Protein AF-A0A428UCY0-F1 (afdb_monomer_lite)

pLDDT: mean 79.02, std 12.7, range [46.44, 94.69]

Radius of gyration: 19.35 Å; chains: 1; bounding box: 48×40×39 Å

Secondary structure (DSSP, 8-state):
--TTTTTS--PPPTT--TTT----HHHHHHHHHHHHHHHHHHHHHHTTS-GGG--SSTTHHHHHHHHHHH-TT--TTSPP-HHHHHSHHHHHHHHHHHHHHHHHHHHHHHTTTTHHHHHHHHHHHHHT-

Sequence (129 aa):
MDPLDSMAGGQIPKNFDAENAANNEDIEKQFAVKAVQHMQTYWSILERVRGSSLRLTKIDDEIMEHLKEDFPEFDPAATVDEDEMKSKSGKERWRKFMMNFYALEIARNRAGLNDWIYEQAQAEKAKSK

Organism: NCBI:txid2604345

Structure (mmCIF, N/CA/C/O backbone):
data_AF-A0A428UCY0-F1
#
_entry.id   AF-A0A428UCY0-F1
#
loop_
_atom_site.group_PDB
_atom_site.id
_atom_site.type_symbol
_atom_site.label_atom_id
_atom_site.label_alt_id
_atom_site.label_comp_id
_atom_site.label_asym_id
_atom_site.label_entity_id
_atom_site.label_seq_id
_atom_site.pdbx_PDB_ins_code
_atom_site.Cartn_x
_atom_site.Cartn_y
_atom_site.Cartn_z
_atom_site.occupancy
_atom_site.B_iso_or_equiv
_atom_site.auth_seq_id
_atom_site.auth_comp_id
_atom_site.auth_asym_id
_atom_site.auth_atom_id
_atom_site.pdbx_PDB_model_num
ATOM 1 N N . MET A 1 1 ? 3.892 19.458 18.316 1.00 46.84 1 MET A N 1
ATOM 2 C CA . MET A 1 1 ? 3.474 19.214 16.923 1.00 46.84 1 MET A CA 1
ATOM 3 C C . MET A 1 1 ? 4.670 18.657 16.189 1.00 46.84 1 MET A C 1
ATOM 5 O O . MET A 1 1 ? 5.750 19.215 16.351 1.00 46.84 1 MET A O 1
ATOM 9 N N . ASP A 1 2 ? 4.487 17.554 15.471 1.00 53.03 2 ASP A N 1
ATOM 10 C CA . ASP A 1 2 ? 5.515 17.010 14.584 1.00 53.03 2 ASP A CA 1
ATOM 11 C C . ASP A 1 2 ? 5.763 18.022 13.444 1.00 53.03 2 ASP A C 1
ATOM 13 O O . ASP A 1 2 ? 4.790 18.484 12.841 1.00 53.03 2 ASP A O 1
ATOM 17 N N . PRO A 1 3 ? 7.012 18.429 13.152 1.00 50.72 3 PRO A N 1
ATOM 18 C CA . PRO A 1 3 ? 7.318 19.325 12.036 1.00 50.72 3 PRO A CA 1
ATOM 19 C C . PRO A 1 3 ? 6.730 18.862 10.694 1.00 50.72 3 PRO A C 1
ATOM 21 O O . PRO A 1 3 ? 6.397 19.699 9.852 1.00 50.72 3 PRO A O 1
ATOM 24 N N . LEU A 1 4 ? 6.541 17.551 10.510 1.00 50.62 4 LEU A N 1
ATOM 25 C CA . LEU A 1 4 ? 5.966 16.965 9.298 1.00 50.62 4 LEU A CA 1
ATOM 26 C C . LEU A 1 4 ? 4.463 17.236 9.131 1.00 50.62 4 LEU A C 1
ATOM 28 O O . LEU A 1 4 ? 3.990 17.325 7.998 1.00 50.62 4 LEU A O 1
ATOM 32 N N . ASP A 1 5 ? 3.714 17.453 10.217 1.00 49.12 5 ASP A N 1
ATOM 33 C CA . ASP A 1 5 ? 2.279 17.770 10.126 1.00 49.12 5 ASP A CA 1
ATOM 34 C C . ASP A 1 5 ? 2.031 19.128 9.459 1.00 49.12 5 ASP A C 1
ATOM 36 O O . ASP A 1 5 ? 1.034 19.311 8.761 1.00 49.12 5 ASP A O 1
ATOM 40 N N . SER A 1 6 ? 2.970 20.068 9.606 1.00 51.19 6 SER A N 1
ATOM 41 C CA . SER A 1 6 ? 2.902 21.379 8.950 1.00 51.19 6 SER A CA 1
ATOM 42 C C . SER A 1 6 ? 3.144 21.326 7.435 1.00 51.19 6 SER A C 1
ATOM 44 O O . SER A 1 6 ? 2.768 22.258 6.727 1.00 51.19 6 SER A O 1
ATOM 46 N N . MET A 1 7 ? 3.728 20.233 6.924 1.00 48.03 7 MET A N 1
ATOM 47 C CA . MET A 1 7 ? 4.046 20.058 5.499 1.00 48.03 7 MET A CA 1
ATOM 48 C C . MET A 1 7 ? 2.995 19.240 4.732 1.00 48.03 7 MET A C 1
ATOM 50 O O . MET A 1 7 ? 2.996 19.227 3.505 1.00 48.03 7 MET A O 1
ATOM 54 N N . ALA A 1 8 ? 2.074 18.573 5.430 1.00 47.72 8 ALA A N 1
ATOM 55 C CA . ALA A 1 8 ? 1.084 17.673 4.835 1.00 47.72 8 ALA A CA 1
ATOM 56 C C . ALA A 1 8 ? -0.224 18.365 4.380 1.00 47.72 8 ALA A C 1
ATOM 58 O O . ALA A 1 8 ? -1.185 17.682 4.027 1.00 47.72 8 ALA A O 1
ATOM 59 N N . GLY A 1 9 ? -0.297 19.700 4.437 1.00 46.44 9 GLY A N 1
ATOM 60 C CA . GLY A 1 9 ? -1.559 20.452 4.462 1.00 46.44 9 GLY A CA 1
ATOM 61 C C . GLY A 1 9 ? -1.885 21.326 3.247 1.00 46.44 9 GLY A C 1
ATOM 62 O O . GLY A 1 9 ? -2.612 22.304 3.405 1.00 46.44 9 GLY A O 1
ATOM 63 N N . GLY A 1 10 ? -1.369 21.033 2.051 1.00 52.41 10 GLY A N 1
ATOM 64 C CA . GLY A 1 10 ? -1.801 21.746 0.845 1.00 52.41 10 GLY A CA 1
ATOM 65 C C . GLY A 1 10 ? -3.200 21.294 0.418 1.00 52.41 10 GLY A C 1
ATOM 66 O O . GLY A 1 10 ? -3.378 20.148 0.020 1.00 52.41 10 GLY A O 1
ATOM 67 N N . GLN A 1 11 ? -4.204 22.173 0.501 1.00 56.38 11 GLN A N 1
ATOM 68 C CA . GLN A 1 11 ? -5.543 21.891 -0.029 1.00 56.38 11 GLN A CA 1
ATOM 69 C C . GLN A 1 11 ? -5.449 21.583 -1.530 1.00 56.38 11 GLN A C 1
ATOM 71 O O . GLN A 1 11 ? -4.941 22.408 -2.291 1.00 56.38 11 GLN A O 1
ATOM 76 N N . ILE A 1 12 ? -5.965 20.423 -1.954 1.00 58.28 12 ILE A N 1
ATOM 77 C CA . ILE A 1 12 ? -6.085 20.090 -3.379 1.00 58.28 12 ILE A CA 1
ATOM 78 C C . ILE A 1 12 ? -6.881 21.221 -4.052 1.00 58.28 12 ILE A C 1
ATOM 80 O O . ILE A 1 12 ? -7.978 21.549 -3.578 1.00 58.28 12 ILE A O 1
ATOM 84 N N . PRO A 1 13 ? -6.356 21.852 -5.120 1.00 64.06 13 PRO A N 1
ATOM 85 C CA . PRO A 1 13 ? -7.073 22.904 -5.824 1.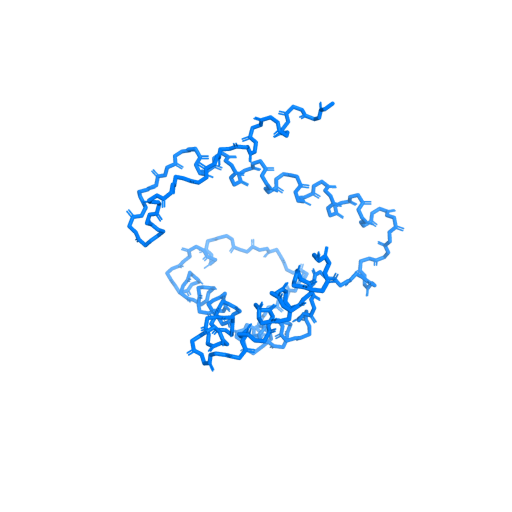00 64.06 13 PRO A CA 1
ATOM 86 C C . PRO A 1 13 ? -8.459 22.417 -6.248 1.00 64.06 13 PRO A C 1
ATOM 88 O O . PRO A 1 13 ? -8.601 21.310 -6.759 1.00 64.06 13 PRO A O 1
ATOM 91 N N . LYS A 1 14 ? -9.492 23.254 -6.089 1.00 65.56 14 LYS A N 1
ATOM 92 C CA . LYS A 1 14 ? -10.883 22.887 -6.430 1.00 65.56 14 LYS A CA 1
ATOM 93 C C . LYS A 1 14 ? -11.072 22.422 -7.884 1.00 65.56 14 LYS A C 1
ATOM 95 O O . LYS A 1 14 ? -12.043 21.733 -8.163 1.00 65.56 14 LYS A O 1
ATOM 100 N N . ASN A 1 15 ? -10.144 22.782 -8.774 1.00 74.56 15 ASN A N 1
ATOM 101 C CA . ASN A 1 15 ? -10.141 22.427 -10.194 1.00 74.56 15 ASN A CA 1
ATOM 102 C C . ASN A 1 15 ? -8.977 21.481 -10.554 1.00 74.56 15 ASN A C 1
ATOM 104 O O . ASN A 1 15 ? -8.444 21.559 -11.657 1.00 74.56 15 ASN A O 1
ATOM 108 N N . PHE A 1 16 ? -8.515 20.656 -9.612 1.00 68.31 16 PHE A N 1
ATOM 109 C CA . PHE A 1 16 ? -7.468 19.675 -9.879 1.00 68.31 16 PHE A CA 1
ATOM 110 C C . PHE A 1 16 ? -8.005 18.560 -10.782 1.00 68.31 16 PHE A C 1
ATOM 112 O O . PHE A 1 16 ? -8.893 17.806 -10.389 1.00 68.31 16 PHE A O 1
ATOM 119 N N . ASP A 1 17 ? -7.458 18.471 -11.991 1.00 72.12 17 ASP A N 1
ATOM 120 C CA . ASP A 1 17 ? -7.721 17.380 -12.922 1.00 72.12 17 ASP A CA 1
ATOM 121 C C . ASP A 1 17 ? -6.674 16.283 -12.713 1.00 72.12 17 ASP A C 1
ATOM 123 O O . ASP A 1 17 ? -5.523 16.435 -13.120 1.00 72.12 17 ASP A O 1
ATOM 127 N N . ALA A 1 18 ? -7.070 15.193 -12.054 1.00 66.25 18 ALA A N 1
ATOM 128 C CA . ALA A 1 18 ? -6.181 14.076 -11.749 1.00 66.25 18 ALA A CA 1
ATOM 129 C C . ALA A 1 18 ? -5.677 13.344 -13.005 1.00 66.25 18 ALA A C 1
ATOM 131 O O . ALA A 1 18 ? -4.592 12.769 -12.968 1.00 66.25 18 ALA A O 1
ATOM 132 N N . GLU A 1 19 ? -6.426 13.394 -14.111 1.00 66.75 19 GLU A N 1
ATOM 133 C CA . GLU A 1 19 ? -6.082 12.690 -15.352 1.00 66.75 19 GLU A CA 1
ATOM 134 C C . GLU A 1 19 ? -5.020 13.445 -16.162 1.00 66.75 19 GLU A C 1
ATOM 136 O O . GLU A 1 19 ? -4.202 12.829 -16.844 1.00 66.75 19 GLU A O 1
ATOM 141 N N . ASN A 1 20 ? -5.001 14.779 -16.064 1.00 67.94 20 ASN A N 1
ATOM 142 C CA . ASN A 1 20 ? -4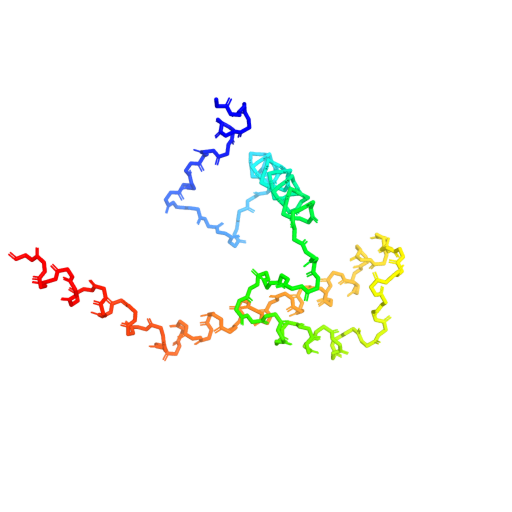.075 15.652 -16.798 1.00 67.94 20 ASN A CA 1
ATOM 143 C C . ASN A 1 20 ? -3.090 16.406 -15.887 1.00 67.94 20 ASN A C 1
ATOM 145 O O . ASN A 1 20 ? -2.420 17.343 -16.333 1.00 67.94 20 ASN A O 1
ATOM 149 N N . ALA A 1 21 ? -2.994 16.027 -14.611 1.00 65.56 21 ALA A N 1
ATOM 150 C CA . ALA A 1 21 ? -2.078 16.651 -13.666 1.00 65.56 21 ALA A CA 1
ATOM 151 C C . ALA A 1 21 ? -0.620 16.457 -14.115 1.00 65.56 21 ALA A C 1
ATOM 153 O O . ALA A 1 21 ? -0.139 15.335 -14.277 1.00 65.56 21 ALA A O 1
ATOM 154 N N . ALA A 1 22 ? 0.102 17.564 -14.302 1.00 65.06 22 ALA A N 1
ATOM 155 C CA . ALA A 1 22 ? 1.538 17.526 -14.555 1.00 65.06 22 ALA A CA 1
ATOM 156 C C . ALA A 1 22 ? 2.290 16.971 -13.334 1.00 65.06 22 ALA A C 1
ATOM 158 O O . ALA A 1 22 ? 1.819 17.117 -12.202 1.00 65.06 22 ALA A O 1
ATOM 159 N N . ASN A 1 23 ? 3.477 16.386 -13.554 1.00 66.56 23 ASN A N 1
ATOM 160 C CA . ASN A 1 23 ? 4.324 15.976 -12.436 1.00 66.56 23 ASN A CA 1
ATOM 161 C C . ASN A 1 23 ? 4.666 17.213 -11.593 1.00 66.56 23 ASN A C 1
ATOM 163 O O . ASN A 1 23 ? 5.278 18.156 -12.097 1.00 66.56 23 ASN A O 1
ATOM 167 N N . ASN A 1 24 ? 4.201 17.233 -10.347 1.00 71.56 24 ASN A N 1
ATOM 168 C CA . ASN A 1 24 ? 4.261 18.396 -9.475 1.00 71.56 24 ASN A CA 1
ATOM 169 C C . ASN A 1 24 ? 5.094 18.044 -8.241 1.00 71.56 24 ASN A C 1
ATOM 171 O O . ASN A 1 24 ? 4.719 17.173 -7.458 1.00 71.56 24 ASN A O 1
ATOM 175 N N . GLU A 1 25 ? 6.203 18.758 -8.064 1.00 76.69 25 GLU A N 1
ATOM 176 C CA . GLU A 1 25 ? 7.145 18.572 -6.957 1.00 76.69 25 GLU A CA 1
ATOM 177 C C . GLU A 1 25 ? 6.461 18.674 -5.580 1.00 76.69 25 GLU A C 1
ATOM 179 O O . GLU A 1 25 ? 6.828 17.966 -4.643 1.00 76.69 25 GLU A O 1
ATOM 184 N N . ASP A 1 26 ? 5.422 19.504 -5.443 1.00 75.12 26 ASP A N 1
ATOM 185 C CA . ASP A 1 26 ? 4.673 19.616 -4.189 1.00 75.12 26 ASP A CA 1
ATOM 186 C C . ASP A 1 26 ? 3.837 18.360 -3.898 1.00 75.12 26 ASP A C 1
ATOM 188 O O . ASP A 1 26 ? 3.688 17.982 -2.735 1.00 75.12 26 ASP A O 1
ATOM 192 N N . ILE A 1 27 ? 3.343 17.666 -4.931 1.00 76.38 27 ILE A N 1
ATOM 193 C CA . ILE A 1 27 ? 2.656 16.373 -4.775 1.00 76.38 27 ILE A CA 1
ATOM 194 C C . ILE A 1 27 ? 3.662 15.304 -4.339 1.00 76.38 27 ILE A C 1
ATOM 196 O O . ILE A 1 27 ? 3.375 14.534 -3.424 1.00 76.38 27 ILE A O 1
ATOM 200 N N . GLU A 1 28 ? 4.858 15.283 -4.934 1.00 76.38 28 GLU A N 1
ATOM 201 C CA . GLU A 1 28 ? 5.929 14.358 -4.541 1.00 76.38 28 GLU A CA 1
ATOM 202 C C . GLU A 1 28 ? 6.360 14.582 -3.081 1.00 76.38 28 GLU A C 1
ATOM 204 O O . GLU A 1 28 ? 6.501 13.621 -2.319 1.00 76.38 28 GLU A O 1
ATOM 209 N N . LYS A 1 29 ? 6.483 15.844 -2.643 1.00 81.44 29 LYS A N 1
ATOM 210 C CA . LYS A 1 29 ? 6.762 16.192 -1.238 1.00 81.44 29 LYS A CA 1
ATOM 211 C C . LYS A 1 29 ? 5.657 15.717 -0.300 1.00 81.44 29 LYS A C 1
ATOM 213 O O . LYS A 1 29 ? 5.947 15.105 0.727 1.00 81.44 29 LYS A O 1
ATOM 218 N N . GLN A 1 30 ? 4.393 15.962 -0.645 1.00 78.00 30 GLN A N 1
ATOM 219 C CA . GLN A 1 30 ? 3.258 15.508 0.163 1.00 78.00 30 GLN A CA 1
ATOM 220 C C . GLN A 1 30 ? 3.198 13.979 0.251 1.00 78.00 30 GLN A C 1
ATOM 222 O O . GLN A 1 30 ? 2.960 13.432 1.331 1.00 78.00 30 GLN A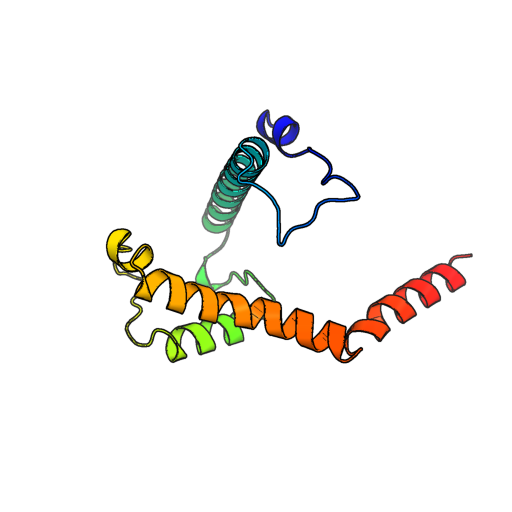 O 1
ATOM 227 N N . PHE A 1 31 ? 3.471 13.288 -0.858 1.00 80.44 31 PHE A N 1
ATOM 228 C CA . PHE A 1 31 ? 3.576 11.835 -0.889 1.00 80.44 31 PHE A CA 1
ATOM 229 C C . PHE A 1 31 ? 4.696 11.337 0.032 1.00 80.44 31 PHE A C 1
ATOM 231 O O . PHE A 1 31 ? 4.451 10.457 0.858 1.00 80.44 31 PHE A O 1
ATOM 238 N N . ALA A 1 32 ? 5.889 11.938 -0.035 1.00 83.38 32 ALA A N 1
ATOM 239 C CA . ALA A 1 32 ? 7.017 11.574 0.820 1.00 83.38 32 ALA A CA 1
ATOM 240 C C . ALA A 1 32 ? 6.688 11.742 2.313 1.00 83.38 32 ALA A C 1
ATOM 242 O O . ALA A 1 32 ? 6.941 10.835 3.108 1.00 83.38 32 ALA A O 1
ATOM 243 N N . VAL A 1 33 ? 6.052 12.856 2.694 1.00 86.44 33 VAL A N 1
ATOM 244 C CA . VAL A 1 33 ? 5.611 13.087 4.080 1.00 86.44 33 VAL A CA 1
ATOM 245 C C . VAL A 1 33 ? 4.631 12.002 4.527 1.00 86.44 33 VAL A C 1
ATOM 247 O O . VAL A 1 33 ? 4.806 11.417 5.597 1.00 86.44 33 VAL A O 1
ATOM 250 N N . LYS A 1 34 ? 3.621 11.679 3.708 1.00 84.56 34 LYS A N 1
ATOM 251 C CA . LYS A 1 34 ? 2.628 10.651 4.051 1.00 84.56 34 LYS A CA 1
ATOM 252 C C . LYS A 1 34 ? 3.222 9.250 4.128 1.00 84.56 34 LYS A C 1
ATOM 254 O O . LYS A 1 34 ? 2.867 8.511 5.045 1.00 84.56 34 LYS A O 1
ATOM 259 N N . ALA A 1 35 ? 4.145 8.903 3.234 1.00 82.88 35 ALA A N 1
ATOM 260 C CA . ALA A 1 35 ? 4.859 7.632 3.274 1.00 82.88 35 ALA A CA 1
ATOM 261 C C . ALA A 1 35 ? 5.660 7.474 4.579 1.00 82.88 35 ALA A C 1
ATOM 263 O O . ALA A 1 35 ? 5.555 6.441 5.242 1.00 82.88 35 ALA A O 1
ATOM 264 N N . VAL A 1 36 ? 6.387 8.516 5.001 1.00 88.81 36 VAL A N 1
ATOM 265 C CA . VAL A 1 36 ? 7.153 8.500 6.259 1.00 88.81 36 VAL A CA 1
ATOM 266 C C . VAL A 1 36 ? 6.230 8.380 7.474 1.00 88.81 36 VAL A C 1
ATOM 268 O O . VAL A 1 36 ? 6.465 7.529 8.333 1.00 88.81 36 VAL A O 1
ATOM 271 N N . GLN A 1 37 ? 5.148 9.166 7.528 1.00 86.50 37 GLN A N 1
ATOM 272 C CA . GLN A 1 37 ? 4.157 9.087 8.610 1.00 86.50 37 GLN A CA 1
ATOM 273 C C . GLN A 1 37 ? 3.519 7.692 8.701 1.00 86.50 37 GLN A C 1
ATOM 275 O O . GLN A 1 37 ? 3.380 7.134 9.794 1.00 86.50 37 GLN A O 1
ATOM 280 N N . HIS A 1 38 ? 3.146 7.106 7.558 1.00 85.31 38 HIS A N 1
ATOM 281 C CA . HIS A 1 38 ? 2.570 5.766 7.503 1.00 85.31 38 HIS A CA 1
ATOM 282 C C . HIS A 1 38 ? 3.561 4.709 8.002 1.00 85.31 38 HIS A C 1
ATOM 284 O O . HIS A 1 38 ? 3.202 3.901 8.856 1.00 85.31 38 HIS A O 1
ATOM 290 N N . MET A 1 39 ? 4.818 4.762 7.549 1.00 87.69 39 MET A N 1
ATOM 291 C CA . MET A 1 39 ? 5.880 3.853 7.989 1.00 87.69 39 MET A CA 1
ATOM 292 C C . MET A 1 39 ? 6.085 3.911 9.508 1.00 87.69 39 MET A C 1
ATOM 294 O O . MET A 1 39 ? 6.094 2.873 10.168 1.00 87.69 39 MET A O 1
ATOM 298 N N . GLN A 1 40 ? 6.203 5.112 10.080 1.00 89.81 40 GLN A N 1
ATOM 299 C CA . GLN A 1 40 ? 6.389 5.298 11.525 1.00 89.81 40 GLN A CA 1
ATOM 300 C C . GLN A 1 40 ? 5.187 4.797 12.334 1.00 89.81 40 GLN A C 1
ATOM 302 O O . GLN A 1 40 ? 5.351 4.175 13.388 1.00 89.81 40 GLN A O 1
ATOM 307 N N . THR A 1 41 ? 3.975 5.041 11.833 1.00 87.31 41 THR A N 1
ATOM 308 C CA . THR A 1 41 ? 2.738 4.583 12.473 1.00 87.31 41 THR A CA 1
ATOM 309 C C . THR A 1 41 ? 2.654 3.061 12.448 1.00 87.31 41 THR A C 1
ATOM 311 O O . THR A 1 41 ? 2.426 2.442 13.486 1.00 87.31 41 THR A O 1
ATOM 314 N N . TYR A 1 42 ? 2.887 2.446 11.288 1.00 82.75 42 TYR A N 1
ATOM 315 C CA . TYR A 1 42 ? 2.867 0.996 11.135 1.00 82.75 42 TYR A CA 1
ATOM 316 C C . TYR A 1 42 ? 3.915 0.320 12.026 1.00 82.75 42 TYR A C 1
ATOM 318 O O . TYR A 1 42 ? 3.590 -0.624 12.746 1.00 82.75 42 TYR A O 1
ATOM 326 N N . TRP A 1 43 ? 5.134 0.865 12.073 1.00 85.69 43 TRP A N 1
ATOM 327 C CA . TRP A 1 43 ? 6.185 0.399 12.978 1.00 85.69 43 TRP A CA 1
ATOM 328 C C . TRP A 1 43 ? 5.740 0.441 14.446 1.00 85.69 43 TRP A C 1
ATOM 330 O O . TRP A 1 43 ? 5.794 -0.565 15.150 1.00 85.69 43 TRP A O 1
ATOM 340 N N . SER A 1 44 ? 5.195 1.578 14.885 1.00 90.12 44 SER A N 1
ATOM 341 C CA . SER A 1 44 ? 4.697 1.765 16.255 1.00 90.12 44 SER A CA 1
ATOM 342 C C . SER A 1 44 ? 3.570 0.792 16.625 1.00 90.12 44 SER A C 1
ATOM 344 O O . SER A 1 44 ? 3.430 0.415 17.793 1.00 90.12 44 SER A O 1
ATOM 346 N N . ILE A 1 45 ? 2.737 0.404 15.656 1.00 79.69 45 ILE A N 1
ATOM 347 C CA . ILE A 1 45 ? 1.686 -0.600 15.845 1.00 79.69 45 ILE A CA 1
ATOM 348 C C . ILE A 1 45 ? 2.321 -1.980 16.029 1.00 79.69 45 ILE A C 1
ATOM 350 O O . ILE A 1 45 ? 2.002 -2.664 17.001 1.00 79.69 45 ILE A O 1
ATOM 354 N N . LEU A 1 46 ? 3.245 -2.375 15.150 1.00 82.19 46 LEU A N 1
ATOM 355 C CA . LEU A 1 46 ? 3.912 -3.679 15.217 1.00 82.19 46 LEU A CA 1
ATOM 356 C C . LEU A 1 46 ? 4.731 -3.883 16.500 1.00 82.19 46 LEU A C 1
ATOM 358 O O . LEU A 1 46 ? 4.833 -5.008 16.983 1.00 82.19 46 LEU A O 1
ATOM 362 N N . GLU A 1 47 ? 5.259 -2.812 17.096 1.00 91.56 47 GLU A N 1
ATOM 363 C CA . GLU A 1 47 ? 5.909 -2.867 18.415 1.00 91.56 47 GLU A CA 1
ATOM 364 C C . GLU A 1 47 ? 4.942 -3.235 19.554 1.00 91.56 47 GLU A C 1
ATOM 366 O O . GLU A 1 47 ? 5.369 -3.720 20.602 1.00 91.56 47 GLU A O 1
ATOM 371 N N . ARG A 1 48 ? 3.638 -2.992 19.379 1.00 88.12 48 ARG A N 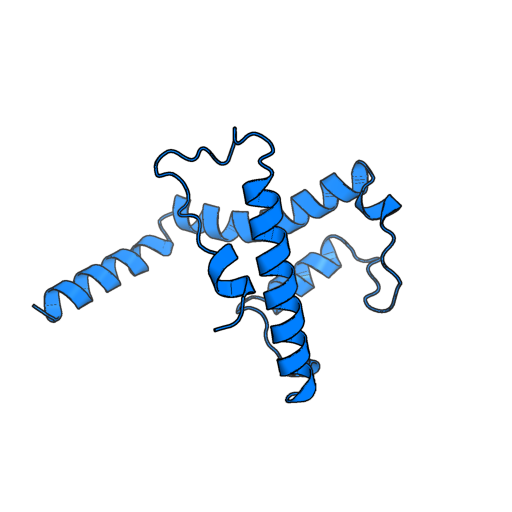1
ATOM 372 C CA . ARG A 1 48 ? 2.613 -3.148 20.426 1.00 88.12 48 ARG A CA 1
ATOM 373 C C . ARG A 1 48 ? 1.720 -4.365 20.223 1.00 88.12 48 ARG A C 1
ATOM 375 O O . ARG A 1 48 ? 1.229 -4.929 21.198 1.00 88.12 48 ARG A O 1
ATOM 382 N N . VAL A 1 49 ? 1.479 -4.755 18.976 1.00 86.56 49 VAL A N 1
ATOM 383 C CA . VAL A 1 49 ? 0.568 -5.843 18.607 1.00 86.56 49 VAL A CA 1
ATOM 384 C C . VAL A 1 49 ? 1.188 -6.733 17.543 1.00 86.56 49 VAL A C 1
ATOM 386 O O . VAL A 1 49 ? 1.897 -6.284 16.647 1.00 86.56 49 VAL A O 1
ATOM 389 N N . ARG A 1 50 ? 0.885 -8.033 17.628 1.00 84.00 50 ARG A N 1
ATOM 390 C CA . ARG A 1 50 ? 1.373 -9.018 16.663 1.00 84.00 50 ARG A CA 1
ATOM 391 C C . ARG A 1 50 ? 0.811 -8.699 15.278 1.00 84.00 50 ARG A C 1
ATOM 393 O O . ARG A 1 50 ? -0.408 -8.681 15.105 1.00 84.00 50 ARG A O 1
ATOM 400 N N . GLY A 1 51 ? 1.691 -8.559 14.288 1.00 80.25 51 GLY A N 1
ATOM 401 C CA . GLY A 1 51 ? 1.304 -8.262 12.904 1.00 80.25 51 GLY A CA 1
ATOM 402 C C . GLY A 1 51 ? 0.255 -9.222 12.334 1.00 80.25 51 GLY A C 1
ATOM 403 O O . GLY A 1 51 ? -0.669 -8.786 11.665 1.00 80.25 51 GLY A O 1
ATOM 404 N N . SER A 1 52 ? 0.302 -10.508 12.702 1.00 87.62 52 SER A N 1
ATOM 405 C CA . SER A 1 52 ? -0.671 -11.516 12.247 1.00 87.62 52 SER A CA 1
ATOM 406 C C . SER A 1 52 ? -2.110 -11.297 12.735 1.00 87.62 52 SER A C 1
ATOM 408 O O . SER A 1 52 ? -3.011 -11.991 12.284 1.00 87.62 52 SER A O 1
ATOM 410 N N . SER A 1 53 ? -2.325 -10.412 13.712 1.00 81.69 53 SER A N 1
ATOM 411 C CA . SER A 1 53 ? -3.663 -10.025 14.184 1.00 81.69 53 SER A CA 1
ATOM 412 C C . SER A 1 53 ? -4.139 -8.688 13.620 1.00 81.69 53 SER A C 1
ATOM 414 O O . SER A 1 53 ? -5.265 -8.280 13.896 1.00 81.69 53 SER A O 1
ATOM 416 N N . LEU A 1 54 ? -3.293 -7.993 12.853 1.00 81.06 54 LEU A N 1
ATOM 417 C CA . LEU A 1 54 ? -3.656 -6.725 12.241 1.00 81.06 54 LEU A CA 1
ATOM 418 C C . LEU A 1 54 ? -4.513 -6.963 11.003 1.00 81.06 54 LEU A C 1
ATOM 420 O O . LEU A 1 54 ? -4.208 -7.813 10.171 1.00 81.06 54 LEU A O 1
ATOM 424 N N . ARG A 1 55 ? -5.563 -6.155 10.884 1.00 82.25 55 ARG A N 1
ATOM 425 C CA . ARG A 1 55 ? -6.332 -5.967 9.657 1.00 82.25 55 ARG A CA 1
ATOM 426 C C . ARG A 1 55 ? -6.064 -4.552 9.173 1.00 82.25 55 ARG A C 1
ATOM 428 O O . ARG A 1 55 ? -6.350 -3.599 9.899 1.00 82.25 55 ARG A O 1
ATOM 435 N N . LEU A 1 56 ? -5.468 -4.425 7.996 1.00 81.25 56 LEU A N 1
ATOM 436 C CA . LEU A 1 56 ? -5.104 -3.141 7.398 1.00 81.25 56 LEU A CA 1
ATOM 437 C C . LEU A 1 56 ? -6.315 -2.506 6.715 1.00 81.25 56 LEU A C 1
ATOM 439 O O . LEU A 1 56 ? -6.512 -1.294 6.784 1.00 81.25 56 LEU A O 1
ATOM 443 N N . THR A 1 57 ? -7.161 -3.334 6.108 1.00 85.06 57 THR A N 1
ATOM 444 C CA . THR A 1 57 ? -8.399 -2.927 5.456 1.00 85.06 57 THR A CA 1
ATOM 445 C C . THR A 1 57 ? -9.539 -3.892 5.787 1.00 85.06 57 THR A C 1
ATOM 447 O O . THR A 1 57 ? -9.369 -4.985 6.338 1.00 85.06 57 THR A O 1
ATOM 450 N N . LYS A 1 58 ? -10.759 -3.486 5.427 1.00 87.06 58 LYS A N 1
ATOM 451 C CA . LYS A 1 58 ? -11.935 -4.358 5.540 1.00 87.06 58 LYS A CA 1
ATOM 452 C C . LYS A 1 58 ? -11.884 -5.531 4.554 1.00 87.06 58 LYS A C 1
ATOM 454 O O . LYS A 1 58 ? -12.496 -6.552 4.842 1.00 87.06 58 LYS A O 1
ATOM 459 N N . ILE A 1 59 ? -11.120 -5.400 3.470 1.00 85.94 59 ILE A N 1
ATOM 460 C CA . ILE A 1 59 ? -11.080 -6.315 2.323 1.00 85.94 59 ILE A CA 1
ATOM 461 C C . ILE A 1 59 ? -9.718 -7.020 2.172 1.00 85.94 59 ILE A C 1
ATOM 463 O O . ILE A 1 59 ? -9.367 -7.446 1.079 1.00 85.94 59 ILE A O 1
ATOM 467 N N . ASP A 1 60 ? -8.934 -7.146 3.252 1.00 81.81 60 ASP A N 1
ATOM 468 C CA . ASP A 1 60 ? -7.600 -7.781 3.215 1.00 81.81 60 ASP A CA 1
ATOM 469 C C . ASP A 1 60 ? -7.621 -9.182 2.590 1.00 81.81 60 ASP A C 1
ATOM 471 O O . ASP A 1 60 ? -6.700 -9.546 1.862 1.00 81.81 60 ASP A O 1
ATOM 475 N N . ASP A 1 61 ? -8.683 -9.946 2.854 1.00 87.88 61 ASP A N 1
ATOM 476 C CA . ASP A 1 61 ? -8.842 -11.306 2.342 1.00 87.88 61 ASP A CA 1
ATOM 477 C C . ASP A 1 61 ? -9.022 -11.304 0.809 1.00 87.88 61 ASP A C 1
ATOM 479 O O . ASP A 1 61 ? -8.332 -12.052 0.119 1.00 87.88 61 ASP A O 1
ATOM 483 N N . GLU A 1 62 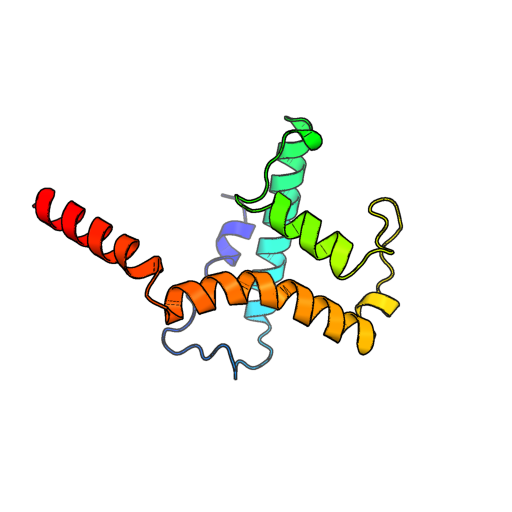? -9.846 -10.393 0.270 1.00 88.81 62 GLU A N 1
ATOM 484 C CA . GLU A 1 62 ? -10.036 -10.197 -1.181 1.00 88.81 62 GLU A CA 1
ATOM 485 C C . GLU A 1 62 ? -8.744 -9.710 -1.854 1.00 88.81 62 GLU A C 1
ATOM 487 O O . GLU A 1 62 ? -8.372 -10.180 -2.929 1.00 88.81 62 GLU A O 1
ATOM 492 N N . ILE A 1 63 ? -8.015 -8.793 -1.201 1.00 86.50 63 ILE A N 1
ATOM 493 C CA . ILE A 1 63 ? -6.719 -8.310 -1.697 1.00 86.50 63 ILE A CA 1
ATOM 494 C C . ILE A 1 63 ? -5.717 -9.463 -1.797 1.00 86.50 63 ILE A C 1
ATOM 496 O O . ILE A 1 63 ? -5.004 -9.582 -2.794 1.00 86.50 63 ILE A O 1
ATOM 500 N N . MET A 1 64 ? -5.657 -10.311 -0.769 1.00 85.81 64 MET A N 1
ATOM 501 C CA . MET A 1 64 ? -4.729 -11.437 -0.714 1.00 85.81 64 MET A CA 1
ATOM 502 C C . MET A 1 64 ? -5.087 -12.543 -1.713 1.00 85.81 64 MET A C 1
ATOM 504 O O . MET A 1 64 ? -4.186 -13.173 -2.265 1.00 85.81 64 MET A O 1
ATOM 508 N N . GLU A 1 65 ? -6.376 -12.792 -1.949 1.00 91.25 65 GLU A N 1
ATOM 509 C CA . GLU A 1 65 ? -6.846 -13.728 -2.974 1.00 91.25 65 GLU A CA 1
ATOM 510 C C . GLU A 1 65 ? -6.433 -13.255 -4.371 1.00 91.25 65 GLU A C 1
ATOM 512 O O . GLU A 1 65 ? -5.702 -13.965 -5.060 1.00 91.25 65 GLU A O 1
ATOM 517 N N . HIS A 1 66 ? -6.754 -12.010 -4.729 1.00 89.88 66 HIS A N 1
ATOM 518 C CA . HIS A 1 66 ? -6.338 -11.433 -6.008 1.00 89.88 66 HIS A CA 1
ATOM 519 C C . HIS A 1 66 ? -4.814 -11.391 -6.178 1.00 89.88 66 HIS A C 1
ATOM 521 O O . HIS A 1 66 ? -4.319 -11.607 -7.280 1.00 89.88 66 HIS A O 1
ATOM 527 N N . LEU A 1 67 ? -4.046 -11.132 -5.110 1.00 89.12 67 LEU A N 1
ATOM 528 C CA . LEU A 1 67 ? -2.581 -11.123 -5.193 1.00 89.12 67 LEU A CA 1
ATOM 529 C C . LEU A 1 67 ? -2.052 -12.505 -5.589 1.00 89.12 67 LEU A C 1
ATOM 531 O O . LEU A 1 67 ? -1.161 -12.597 -6.425 1.00 89.12 67 LEU A O 1
ATOM 535 N N . LYS A 1 68 ? -2.620 -13.575 -5.024 1.00 90.06 68 LYS A N 1
ATOM 536 C CA . LYS A 1 68 ? -2.242 -14.957 -5.356 1.00 90.06 68 LYS A CA 1
ATOM 537 C C . LYS A 1 68 ? -2.677 -15.365 -6.760 1.00 90.06 68 LYS A C 1
ATOM 539 O O . LYS A 1 68 ? -2.006 -16.185 -7.376 1.00 90.06 68 LYS A O 1
ATOM 544 N N . GLU A 1 69 ? -3.789 -14.827 -7.250 1.00 90.56 69 GLU A N 1
ATOM 545 C CA . GLU A 1 69 ? -4.261 -15.074 -8.615 1.00 90.56 69 GLU A CA 1
ATOM 546 C C . GLU A 1 69 ? -3.406 -14.350 -9.661 1.00 90.56 69 GLU A C 1
ATOM 548 O O . GLU A 1 69 ? -2.966 -14.967 -10.632 1.00 90.56 69 GLU A O 1
ATOM 553 N N . ASP A 1 70 ? -3.148 -13.054 -9.464 1.00 89.50 70 ASP A N 1
ATOM 554 C CA . ASP A 1 70 ? -2.401 -12.223 -10.414 1.00 89.50 70 ASP A CA 1
ATOM 555 C C . ASP A 1 70 ? -0.880 -12.432 -10.314 1.00 89.50 70 ASP A C 1
ATOM 557 O O . ASP A 1 70 ? -0.170 -12.215 -11.302 1.00 89.50 70 ASP A O 1
ATOM 561 N N . PHE A 1 71 ? -0.376 -12.846 -9.146 1.00 90.56 71 PHE A N 1
ATOM 562 C CA . PHE A 1 71 ? 1.041 -13.089 -8.852 1.00 90.56 71 PHE A CA 1
ATOM 563 C C . PHE A 1 71 ? 1.233 -14.402 -8.063 1.00 90.56 71 PHE A C 1
ATOM 565 O O . PHE A 1 71 ? 1.662 -14.379 -6.906 1.00 90.56 71 PHE A O 1
ATOM 572 N N . PRO A 1 72 ? 0.933 -15.572 -8.657 1.00 92.62 72 PRO A N 1
ATOM 573 C CA . PRO A 1 72 ? 1.105 -16.871 -7.995 1.00 92.62 72 PRO A CA 1
ATOM 574 C C . PRO A 1 72 ? 2.559 -17.171 -7.601 1.00 92.62 72 PRO A C 1
ATOM 576 O O . PRO A 1 72 ? 2.807 -18.008 -6.735 1.00 92.62 72 PRO A O 1
ATOM 579 N N . GLU A 1 73 ? 3.520 -16.503 -8.239 1.00 90.25 73 GLU A N 1
ATOM 580 C CA . GLU A 1 73 ? 4.950 -16.578 -7.951 1.00 90.25 73 GLU A CA 1
ATOM 581 C C . GLU A 1 73 ? 5.400 -15.685 -6.784 1.00 90.25 73 GLU A C 1
ATOM 583 O O . GLU A 1 73 ? 6.567 -15.739 -6.398 1.00 90.25 73 GLU A O 1
ATOM 588 N N . PHE A 1 74 ? 4.513 -14.848 -6.238 1.00 88.75 74 PHE A N 1
ATOM 589 C CA . PHE A 1 74 ? 4.872 -13.887 -5.202 1.00 88.75 74 PHE A CA 1
ATOM 590 C C . PHE A 1 74 ? 5.278 -14.584 -3.898 1.00 88.75 74 PHE A C 1
ATOM 592 O O . PHE A 1 74 ? 4.475 -15.266 -3.258 1.00 88.75 74 PHE A O 1
ATOM 599 N N . ASP A 1 75 ? 6.518 -14.346 -3.471 1.00 90.06 75 ASP A N 1
ATOM 600 C CA . ASP A 1 75 ? 7.039 -14.788 -2.181 1.00 90.06 75 ASP A CA 1
ATOM 601 C C . ASP A 1 75 ? 7.180 -13.583 -1.231 1.00 90.06 75 ASP A C 1
ATOM 603 O O . ASP A 1 75 ? 8.041 -12.728 -1.456 1.00 90.06 75 ASP A O 1
ATOM 607 N N . PRO A 1 76 ? 6.385 -13.499 -0.145 1.00 86.38 76 PRO A N 1
ATOM 608 C CA . PRO A 1 76 ? 6.477 -12.399 0.813 1.00 86.38 76 PRO A CA 1
ATOM 609 C C . PRO A 1 76 ? 7.805 -12.362 1.589 1.00 86.38 76 PRO A C 1
ATOM 611 O O . PRO A 1 76 ? 8.073 -11.367 2.262 1.00 86.38 76 PRO A O 1
ATOM 614 N N . ALA A 1 77 ? 8.615 -13.426 1.545 1.00 90.19 77 ALA A N 1
ATOM 615 C CA . ALA A 1 77 ? 9.938 -13.471 2.163 1.00 90.19 77 ALA A CA 1
ATOM 616 C C . ALA A 1 77 ? 11.076 -13.092 1.197 1.00 90.19 77 ALA A C 1
ATOM 618 O O . ALA A 1 77 ? 12.205 -12.880 1.650 1.00 90.19 77 ALA A O 1
ATOM 619 N N . ALA A 1 78 ? 10.805 -13.006 -0.108 1.00 90.69 78 ALA A N 1
ATOM 620 C CA . ALA A 1 78 ? 11.806 -12.634 -1.096 1.00 90.69 78 ALA A CA 1
ATOM 621 C C . ALA A 1 78 ? 12.118 -11.130 -1.045 1.00 90.69 78 ALA A C 1
ATOM 623 O O . ALA A 1 78 ? 11.271 -10.291 -0.730 1.00 90.69 78 ALA A O 1
ATOM 624 N N . THR A 1 79 ? 13.357 -10.776 -1.389 1.00 91.81 79 THR A N 1
ATOM 625 C CA . THR A 1 79 ? 13.736 -9.376 -1.600 1.00 91.81 79 THR A CA 1
ATOM 626 C C . THR A 1 79 ? 13.015 -8.841 -2.832 1.00 91.81 79 THR A C 1
ATOM 628 O O . THR A 1 79 ? 13.025 -9.480 -3.881 1.00 91.81 79 THR A O 1
ATOM 631 N N . VAL A 1 80 ? 12.423 -7.654 -2.716 1.00 88.00 80 VAL A N 1
ATOM 632 C CA . VAL A 1 80 ? 11.764 -6.984 -3.842 1.00 88.00 80 VAL A CA 1
ATOM 633 C C . VAL A 1 80 ? 12.799 -6.610 -4.904 1.00 88.00 80 VAL A C 1
ATOM 635 O O . VAL A 1 80 ? 13.746 -5.879 -4.613 1.00 88.00 80 VAL A O 1
ATOM 638 N N . ASP A 1 81 ? 12.589 -7.078 -6.135 1.00 91.56 81 ASP A N 1
ATOM 639 C CA . ASP A 1 81 ? 13.362 -6.664 -7.306 1.00 91.56 81 ASP A CA 1
ATOM 640 C C . ASP A 1 81 ? 12.756 -5.382 -7.906 1.00 91.56 81 ASP A C 1
ATOM 642 O O . ASP A 1 81 ? 11.664 -5.367 -8.486 1.00 91.56 81 ASP A O 1
ATOM 646 N N . GLU A 1 82 ? 13.463 -4.269 -7.720 1.00 91.88 82 GLU A N 1
ATOM 647 C CA . GLU A 1 82 ? 13.025 -2.952 -8.179 1.00 91.88 82 GLU A CA 1
ATOM 648 C C . GLU A 1 82 ? 13.049 -2.826 -9.710 1.00 91.88 82 GLU A C 1
ATOM 650 O O . GLU A 1 82 ? 12.185 -2.152 -10.283 1.00 91.88 82 GLU A O 1
ATOM 655 N N . ASP A 1 83 ? 13.994 -3.486 -10.380 1.00 93.56 83 ASP A N 1
ATOM 656 C CA . ASP A 1 83 ? 14.130 -3.437 -11.834 1.00 93.56 83 ASP A CA 1
ATOM 657 C C . ASP A 1 83 ? 12.998 -4.222 -12.502 1.00 93.56 83 ASP A C 1
ATOM 659 O O . ASP A 1 83 ? 12.376 -3.734 -13.454 1.00 93.56 83 ASP A O 1
ATOM 663 N N . GLU A 1 84 ? 12.650 -5.391 -11.958 1.00 90.56 84 GLU A N 1
ATOM 664 C CA . GLU A 1 84 ? 11.494 -6.163 -12.411 1.00 90.56 84 GLU A CA 1
ATOM 665 C C . GLU A 1 84 ? 10.191 -5.382 -12.197 1.00 90.56 84 GLU A C 1
ATOM 667 O O . GLU A 1 84 ? 9.383 -5.250 -13.125 1.00 90.56 84 GLU A O 1
ATOM 672 N N . MET A 1 85 ? 10.002 -4.782 -11.017 1.00 88.56 85 MET A N 1
ATOM 673 C CA . MET A 1 85 ? 8.810 -3.987 -10.715 1.00 88.56 85 MET A CA 1
ATOM 674 C C . MET A 1 85 ? 8.682 -2.767 -11.643 1.00 88.56 85 MET A C 1
ATOM 676 O O . MET A 1 85 ? 7.579 -2.424 -12.083 1.00 88.56 85 MET A O 1
ATOM 680 N N . LYS A 1 86 ? 9.803 -2.116 -11.982 1.00 90.00 86 LYS A N 1
ATOM 681 C CA . LYS A 1 86 ? 9.836 -0.941 -12.868 1.00 90.00 86 LYS A CA 1
ATOM 682 C C . LYS A 1 86 ? 9.873 -1.277 -14.356 1.00 90.00 86 LYS A C 1
ATOM 684 O O . LYS A 1 86 ? 9.699 -0.355 -15.171 1.00 90.00 86 LYS A O 1
ATOM 689 N N . SER A 1 87 ? 10.058 -2.546 -14.711 1.00 94.69 87 SER A N 1
ATOM 690 C CA . SER A 1 87 ? 9.969 -3.028 -16.085 1.00 94.69 87 SER A CA 1
ATOM 691 C C . SER A 1 87 ? 8.607 -2.690 -16.702 1.00 94.69 87 SER A C 1
ATOM 693 O O . SER A 1 87 ? 7.620 -2.409 -16.013 1.00 94.69 87 SER A O 1
ATOM 695 N N . LYS A 1 88 ? 8.529 -2.701 -18.035 1.00 93.50 88 LYS A N 1
ATOM 696 C CA . LYS A 1 88 ? 7.277 -2.407 -18.746 1.00 93.50 88 LYS A CA 1
ATOM 697 C C . LYS A 1 88 ? 6.156 -3.371 -18.330 1.00 93.50 88 LYS A C 1
ATOM 699 O O . LYS A 1 88 ? 5.057 -2.918 -18.021 1.00 93.50 88 LYS A O 1
ATOM 704 N N . SER A 1 89 ? 6.458 -4.669 -18.291 1.00 91.69 89 SER A N 1
ATOM 705 C CA . SER A 1 89 ? 5.528 -5.726 -17.881 1.00 91.69 89 SER A CA 1
ATOM 706 C C . SER A 1 89 ? 5.168 -5.638 -16.400 1.00 91.69 89 SER A C 1
ATOM 708 O O . SER A 1 89 ? 3.994 -5.771 -16.061 1.00 91.69 89 SER A O 1
ATOM 710 N N . GLY A 1 90 ? 6.142 -5.357 -15.528 1.00 90.38 90 GLY A N 1
ATOM 711 C CA . GLY A 1 90 ? 5.913 -5.176 -14.093 1.00 90.38 90 GLY A CA 1
ATOM 712 C C . GLY A 1 90 ? 4.930 -4.041 -13.821 1.00 90.38 90 GLY A C 1
ATOM 713 O O . GLY A 1 90 ? 3.897 -4.248 -13.185 1.00 90.38 90 GLY A O 1
ATOM 714 N N . LYS A 1 91 ? 5.176 -2.859 -14.399 1.00 90.31 91 LYS A N 1
ATOM 715 C CA . LYS A 1 91 ? 4.275 -1.702 -14.269 1.00 90.31 91 LYS A CA 1
ATOM 716 C C . LYS A 1 91 ? 2.861 -1.996 -14.759 1.00 90.31 91 LYS A C 1
ATOM 718 O O . LYS A 1 91 ? 1.902 -1.555 -14.133 1.00 90.31 91 LYS A O 1
ATOM 723 N N . GLU A 1 92 ? 2.717 -2.694 -15.881 1.00 90.94 92 GLU A N 1
ATOM 724 C CA . GLU A 1 92 ? 1.406 -3.035 -16.438 1.00 90.94 92 GLU A CA 1
ATOM 725 C C . GLU A 1 92 ? 0.635 -4.011 -15.534 1.00 90.94 92 GLU A C 1
ATOM 727 O O . GLU A 1 92 ? -0.531 -3.753 -15.227 1.00 90.94 92 GLU A O 1
ATOM 732 N N . ARG A 1 93 ? 1.299 -5.057 -15.018 1.00 90.00 93 ARG A N 1
ATOM 733 C CA . ARG A 1 93 ? 0.706 -6.000 -14.052 1.00 90.00 93 ARG A CA 1
ATOM 734 C C . ARG A 1 93 ? 0.293 -5.306 -12.756 1.00 90.00 93 ARG A C 1
ATOM 736 O O . ARG A 1 93 ? -0.866 -5.403 -12.363 1.00 90.00 93 ARG A O 1
ATOM 743 N N . TRP A 1 94 ? 1.198 -4.547 -12.134 1.00 89.50 94 TRP A N 1
ATOM 744 C CA . TRP A 1 94 ? 0.909 -3.829 -10.888 1.00 89.50 94 TRP A CA 1
ATOM 745 C C . TRP A 1 94 ? -0.219 -2.808 -11.055 1.00 89.50 94 TRP A C 1
ATOM 747 O O . TRP A 1 94 ? -1.074 -2.689 -10.179 1.00 89.50 94 TRP A O 1
ATOM 757 N N . ARG A 1 95 ? -0.285 -2.104 -12.195 1.00 88.12 95 ARG A N 1
ATOM 758 C CA . ARG A 1 95 ? -1.410 -1.205 -12.502 1.00 88.12 95 ARG A CA 1
ATOM 759 C C . ARG A 1 95 ? -2.733 -1.950 -12.591 1.00 88.12 95 ARG A C 1
ATOM 761 O O . ARG A 1 95 ? -3.706 -1.480 -12.010 1.00 88.12 95 ARG A O 1
ATOM 768 N N . LYS A 1 96 ? -2.775 -3.089 -13.287 1.00 86.12 96 LYS A N 1
ATOM 769 C CA . LYS A 1 96 ? -3.993 -3.900 -13.417 1.00 86.12 96 LYS A CA 1
ATOM 770 C C . LYS A 1 96 ? -4.484 -4.390 -12.051 1.00 86.12 96 LYS A C 1
ATOM 772 O O . LYS A 1 96 ? -5.654 -4.199 -11.734 1.00 86.12 96 LYS A O 1
ATOM 777 N N . PHE A 1 97 ? -3.580 -4.919 -11.228 1.00 87.06 97 PHE A N 1
ATOM 778 C CA . PHE A 1 97 ? -3.885 -5.361 -9.867 1.00 87.06 97 PHE A CA 1
ATOM 779 C C . PHE A 1 97 ? -4.457 -4.224 -9.006 1.00 87.06 97 PHE A C 1
ATOM 781 O O . PHE A 1 97 ? -5.537 -4.354 -8.433 1.00 87.06 97 PHE A O 1
ATOM 788 N N . MET A 1 98 ? -3.787 -3.064 -8.971 1.00 83.50 98 MET A N 1
ATOM 789 C CA . MET A 1 98 ? -4.246 -1.906 -8.192 1.00 83.50 98 MET A CA 1
ATOM 790 C C . MET A 1 98 ? -5.577 -1.340 -8.700 1.00 83.50 98 MET A C 1
ATOM 792 O O . MET A 1 98 ? -6.408 -0.907 -7.898 1.00 83.50 98 MET A O 1
ATOM 796 N N . MET A 1 99 ? -5.797 -1.341 -10.020 1.00 78.31 99 MET A N 1
ATOM 797 C CA . MET A 1 99 ? -7.040 -0.845 -10.603 1.00 78.31 99 MET A CA 1
ATOM 798 C C . MET A 1 99 ? -8.250 -1.652 -10.153 1.00 78.31 99 MET A C 1
ATOM 800 O O . MET A 1 99 ? -9.302 -1.048 -10.030 1.00 78.31 99 MET A O 1
ATOM 804 N N . ASN A 1 100 ? -8.137 -2.948 -9.849 1.00 69.25 100 ASN A N 1
ATOM 805 C CA . ASN A 1 100 ? -9.289 -3.750 -9.422 1.00 69.25 100 ASN A CA 1
ATOM 806 C C . ASN A 1 100 ? -9.900 -3.259 -8.096 1.00 69.25 100 ASN A C 1
ATOM 808 O O . ASN A 1 100 ? -11.122 -3.245 -7.949 1.00 69.25 100 ASN A O 1
ATOM 812 N N . PHE A 1 101 ? -9.086 -2.754 -7.167 1.00 66.25 101 PHE A N 1
ATOM 813 C CA . PHE A 1 101 ? -9.575 -2.224 -5.886 1.00 66.25 101 PHE A CA 1
ATOM 814 C C . PHE A 1 101 ? -10.227 -0.843 -6.028 1.00 66.25 101 PHE A C 1
ATOM 816 O O . PHE A 1 101 ? -11.224 -0.559 -5.366 1.00 66.25 101 PHE A O 1
ATOM 823 N N . TYR A 1 102 ? -9.743 -0.012 -6.958 1.00 60.47 102 TYR A N 1
ATOM 824 C CA . TYR A 1 102 ? -10.450 1.209 -7.359 1.00 60.47 102 TYR A CA 1
ATOM 825 C C . TYR A 1 102 ? -11.674 0.908 -8.229 1.00 60.47 102 TYR A C 1
ATOM 827 O O . TYR A 1 102 ? -12.679 1.602 -8.127 1.00 60.47 102 TYR A O 1
ATOM 835 N N . ALA A 1 103 ? -11.626 -0.128 -9.065 1.00 57.41 103 ALA A N 1
ATOM 836 C CA . ALA A 1 103 ? -12.690 -0.504 -9.984 1.00 57.41 103 ALA A CA 1
ATOM 837 C C . ALA A 1 103 ? -13.922 -1.001 -9.237 1.00 57.41 103 ALA A C 1
ATOM 839 O O . ALA A 1 103 ? -15.022 -0.693 -9.673 1.00 57.41 103 ALA A O 1
ATOM 840 N N . LEU A 1 104 ? -13.764 -1.692 -8.104 1.00 58.59 104 LEU A N 1
ATOM 841 C CA . LEU A 1 104 ? -14.889 -2.049 -7.237 1.00 58.59 104 LEU A CA 1
ATOM 842 C C . LEU A 1 104 ? -15.590 -0.802 -6.691 1.00 58.59 104 LEU A C 1
ATOM 844 O O . LEU A 1 104 ? -16.809 -0.685 -6.806 1.00 58.59 104 LEU A O 1
ATOM 848 N N . GLU A 1 105 ? -14.836 0.163 -6.166 1.00 66.00 105 GLU A N 1
ATOM 849 C CA . GLU A 1 105 ? -15.407 1.407 -5.641 1.00 66.00 105 GLU A CA 1
ATOM 850 C C . GLU A 1 105 ? -16.018 2.272 -6.759 1.00 66.00 105 GLU A C 1
ATOM 852 O O . GLU A 1 105 ? -17.127 2.789 -6.628 1.00 66.00 105 GLU A O 1
ATOM 857 N N . ILE A 1 106 ? -15.355 2.361 -7.916 1.00 67.75 106 ILE A N 1
ATOM 858 C CA . ILE A 1 106 ? -15.851 3.057 -9.111 1.00 67.75 106 ILE A CA 1
ATOM 859 C C . ILE A 1 106 ? 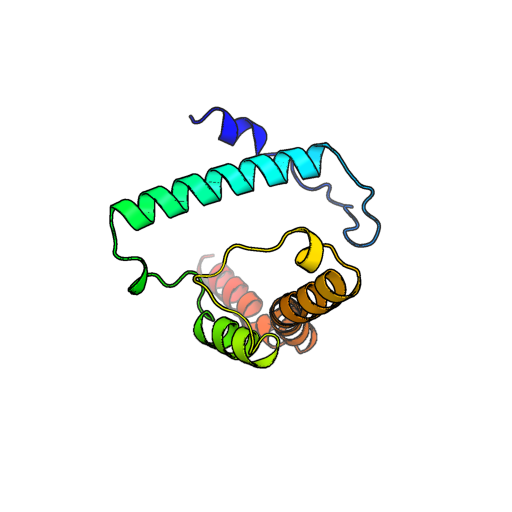-17.100 2.367 -9.672 1.00 67.75 106 ILE A C 1
ATOM 861 O O . ILE A 1 106 ? -18.047 3.053 -10.051 1.00 67.75 106 ILE A O 1
ATOM 865 N N . ALA A 1 107 ? -17.138 1.036 -9.730 1.00 66.94 107 ALA A N 1
ATOM 866 C CA . ALA A 1 107 ? -18.287 0.275 -10.213 1.00 66.94 107 ALA A CA 1
ATOM 867 C C . ALA A 1 107 ? -19.479 0.420 -9.268 1.00 66.94 107 ALA A C 1
ATOM 869 O O . ALA A 1 107 ? -20.591 0.645 -9.736 1.00 66.94 107 ALA A O 1
ATOM 870 N N . ARG A 1 108 ? -19.256 0.376 -7.949 1.00 69.19 108 ARG A N 1
ATOM 871 C CA . ARG A 1 108 ? -20.300 0.621 -6.945 1.00 69.19 108 ARG A CA 1
ATOM 872 C C . ARG A 1 108 ? -20.858 2.035 -7.033 1.00 69.19 108 ARG A C 1
ATOM 874 O O . ARG A 1 108 ? -22.075 2.192 -7.043 1.00 69.19 108 ARG A O 1
ATOM 881 N N . ASN A 1 109 ? -19.990 3.037 -7.175 1.00 69.94 109 ASN A N 1
ATOM 882 C CA . ASN A 1 109 ? -20.403 4.425 -7.380 1.00 69.94 109 ASN A CA 1
ATOM 883 C C . ASN A 1 109 ? -21.161 4.607 -8.707 1.00 69.94 109 ASN A C 1
ATOM 885 O O . ASN A 1 109 ? -22.192 5.268 -8.737 1.00 69.94 109 ASN A O 1
ATOM 889 N N . ARG A 1 110 ? -20.710 3.984 -9.805 1.00 70.81 110 ARG A N 1
ATOM 890 C CA . ARG A 1 110 ? -21.400 4.041 -11.110 1.00 70.81 110 ARG A CA 1
ATOM 891 C C . ARG A 1 110 ? -22.730 3.291 -11.137 1.00 70.81 110 ARG A C 1
ATOM 893 O O . ARG A 1 110 ? -23.618 3.681 -11.886 1.00 70.81 110 ARG A O 1
ATOM 900 N N . ALA A 1 111 ? -22.860 2.227 -10.355 1.00 81.44 111 ALA A N 1
ATOM 901 C CA . ALA A 1 111 ? -24.078 1.433 -10.246 1.00 81.44 111 ALA A CA 1
ATOM 902 C C . ALA A 1 111 ? -25.063 1.970 -9.186 1.00 81.44 111 ALA A C 1
ATOM 904 O O . ALA A 1 111 ? -26.066 1.312 -8.923 1.00 81.44 111 ALA A O 1
ATOM 905 N N . GLY A 1 112 ? -24.780 3.118 -8.552 1.00 84.25 112 GLY A N 1
ATOM 906 C CA . GLY A 1 112 ? -25.616 3.698 -7.488 1.00 84.25 112 GLY A CA 1
ATOM 907 C C . GLY A 1 112 ? -25.649 2.872 -6.195 1.00 84.25 112 GLY A C 1
ATOM 908 O O . GLY A 1 112 ? -26.423 3.141 -5.282 1.00 84.25 112 GLY A O 1
ATOM 909 N N . LEU A 1 113 ? -24.791 1.854 -6.068 1.00 77.44 113 LEU A N 1
ATOM 910 C CA . LEU A 1 113 ? -24.773 0.937 -4.921 1.00 77.44 113 LEU A CA 1
ATOM 911 C C . LEU A 1 113 ? -24.257 1.597 -3.634 1.00 77.44 113 LEU A C 1
ATOM 913 O O . LEU A 1 113 ? -24.384 1.020 -2.554 1.00 77.44 113 LEU A O 1
ATOM 917 N N . ASN A 1 114 ? -23.674 2.792 -3.739 1.00 81.75 114 ASN A N 1
ATOM 918 C CA . ASN A 1 114 ? -23.214 3.592 -2.608 1.00 81.75 114 ASN A CA 1
ATOM 919 C C . ASN A 1 114 ? -24.151 4.780 -2.285 1.00 81.75 114 ASN A C 1
ATOM 921 O O . ASN A 1 114 ? -23.911 5.476 -1.298 1.00 81.75 114 ASN A O 1
ATOM 925 N N . ASP A 1 115 ? -25.243 4.982 -3.038 1.00 86.75 115 ASP A N 1
ATOM 926 C CA . ASP A 1 115 ? -26.160 6.125 -2.865 1.00 86.75 115 ASP A CA 1
ATOM 927 C C . ASP A 1 115 ? -26.855 6.117 -1.495 1.00 86.75 115 ASP A C 1
ATOM 929 O O . ASP A 1 115 ? -27.053 7.167 -0.878 1.00 86.75 115 ASP A O 1
ATOM 933 N N . TRP A 1 116 ? -27.118 4.927 -0.948 1.00 86.56 116 TRP A N 1
ATOM 934 C CA . TRP A 1 116 ? -27.739 4.763 0.369 1.00 86.56 116 TRP A CA 1
ATOM 935 C C . TRP A 1 116 ? -26.933 5.421 1.503 1.00 86.56 116 TRP A C 1
ATOM 937 O O . TRP A 1 116 ? -27.515 5.854 2.495 1.00 86.56 116 TRP A O 1
ATOM 947 N N . ILE A 1 117 ? -25.604 5.536 1.364 1.00 79.19 117 ILE A N 1
ATOM 948 C CA . ILE A 1 117 ? -24.732 6.187 2.355 1.00 79.19 117 ILE A CA 1
ATOM 949 C C . ILE A 1 117 ? -25.030 7.691 2.398 1.00 79.19 117 ILE A C 1
ATOM 951 O O . ILE A 1 117 ? -25.129 8.285 3.474 1.00 79.19 117 ILE A O 1
ATOM 955 N N . TYR A 1 118 ? -25.212 8.310 1.227 1.00 78.00 118 TYR A N 1
ATOM 956 C CA . TYR A 1 118 ? -25.612 9.710 1.121 1.00 78.00 118 TYR A CA 1
ATOM 957 C C . TYR A 1 118 ? -27.027 9.915 1.672 1.00 78.00 118 TYR A C 1
ATOM 959 O O . TYR A 1 118 ? -27.243 10.814 2.487 1.00 78.00 118 TYR A O 1
ATOM 967 N N . GLU A 1 119 ? -27.974 9.063 1.280 1.00 90.44 119 GLU A N 1
ATOM 968 C CA . GLU A 1 119 ? -29.369 9.134 1.730 1.00 90.44 119 GLU A CA 1
ATOM 969 C C . GLU A 1 119 ? -29.490 8.996 3.253 1.00 90.44 119 GLU A C 1
ATOM 971 O O . GLU A 1 119 ? -30.186 9.786 3.897 1.00 90.44 119 GLU A O 1
ATOM 976 N N . GLN A 1 120 ? -28.754 8.055 3.849 1.00 84.31 120 GLN A N 1
ATOM 977 C CA . GLN A 1 120 ? -28.712 7.862 5.295 1.00 84.31 120 GLN A CA 1
ATOM 978 C C . GLN A 1 120 ? -28.138 9.094 6.007 1.00 84.31 120 GLN A C 1
ATOM 980 O O . GLN A 1 120 ? -28.736 9.579 6.969 1.00 84.31 120 GLN A O 1
ATOM 985 N N . ALA A 1 121 ? -27.033 9.655 5.503 1.00 86.62 121 ALA A N 1
ATOM 986 C CA . ALA A 1 121 ? -26.418 10.849 6.078 1.00 86.62 121 ALA A CA 1
ATOM 987 C C . ALA A 1 121 ? -27.339 12.086 6.009 1.00 86.62 121 ALA A C 1
ATOM 989 O O . ALA A 1 121 ? -27.376 12.884 6.950 1.00 86.62 121 ALA A O 1
ATOM 990 N N . GLN A 1 122 ? -28.112 12.253 4.926 1.00 89.00 122 GLN A N 1
ATOM 991 C CA . GLN A 1 122 ? -29.114 13.326 4.831 1.00 89.00 122 GLN A CA 1
ATOM 992 C C . GLN A 1 122 ? -30.292 13.093 5.782 1.00 89.00 122 GLN A C 1
ATOM 994 O O . GLN A 1 122 ? -30.747 14.032 6.439 1.00 89.00 122 GLN A O 1
ATOM 999 N N . ALA A 1 123 ? -30.762 11.849 5.897 1.00 87.19 123 ALA A N 1
ATOM 1000 C CA . ALA A 1 123 ? -31.846 11.492 6.804 1.00 87.19 123 ALA A CA 1
ATOM 1001 C C . ALA A 1 123 ? -31.468 11.726 8.277 1.00 87.19 123 ALA A C 1
ATOM 1003 O O . ALA A 1 123 ? -32.294 12.206 9.053 1.00 87.19 123 ALA A O 1
ATOM 1004 N N . GLU A 1 124 ? -30.227 11.435 8.672 1.00 87.62 124 GLU A N 1
ATOM 1005 C CA . GLU A 1 124 ? -29.728 11.723 10.022 1.00 87.62 124 GLU A CA 1
ATOM 1006 C C . GLU A 1 124 ? -29.616 13.228 10.291 1.00 87.62 124 GLU A C 1
ATOM 1008 O O . GLU A 1 124 ? -30.086 13.698 11.329 1.00 87.62 124 GLU A O 1
ATOM 1013 N N . LYS A 1 125 ? -29.101 14.009 9.332 1.00 82.19 125 LYS A N 1
ATOM 1014 C CA . LYS A 1 125 ? -29.056 15.481 9.426 1.00 82.19 125 LYS A CA 1
ATOM 1015 C C . LYS A 1 125 ? -30.436 16.124 9.549 1.00 82.19 125 LYS A C 1
ATOM 1017 O O . LYS A 1 125 ? -30.579 17.135 10.233 1.00 82.19 125 LYS A O 1
ATOM 1022 N N . ALA A 1 126 ? -31.438 15.572 8.870 1.00 82.31 126 ALA A N 1
ATOM 1023 C CA . ALA A 1 126 ? -32.810 16.061 8.943 1.00 82.31 126 ALA A CA 1
ATOM 1024 C C . ALA A 1 126 ? -33.473 15.745 10.294 1.00 82.31 126 ALA A C 1
ATOM 1026 O O . ALA A 1 126 ? -34.328 16.504 10.733 1.00 82.31 126 ALA A O 1
ATOM 1027 N N . LYS A 1 127 ? -33.070 14.655 10.961 1.00 77.75 127 LYS A N 1
ATOM 1028 C CA . LYS A 1 127 ? -33.555 14.282 12.303 1.00 77.75 127 LYS A CA 1
ATOM 1029 C C . LYS A 1 127 ? -32.893 15.073 13.428 1.00 77.75 127 LYS A C 1
ATOM 1031 O O . LYS A 1 127 ? -33.476 15.198 14.498 1.00 77.75 127 LYS A O 1
ATOM 1036 N N . SER A 1 128 ? -31.673 15.565 13.213 1.00 69.12 128 SER A N 1
ATOM 1037 C CA . SER A 1 128 ? -30.939 16.370 14.195 1.00 69.12 128 SER A CA 1
ATOM 1038 C C . SER A 1 128 ? -31.275 17.868 14.139 1.00 69.12 128 SER A C 1
ATOM 1040 O O . SER A 1 128 ? -30.548 18.666 14.731 1.00 69.12 128 SER A O 1
ATOM 1042 N N . LYS A 1 129 ? -32.301 18.264 13.380 1.00 53.00 129 LYS A N 1
ATOM 1043 C CA . LYS A 1 129 ? -32.734 19.649 13.175 1.00 53.00 129 LYS A CA 1
ATOM 1044 C C . LYS A 1 129 ? -34.171 19.816 13.650 1.00 53.00 129 LYS A C 1
ATOM 1046 O O . LYS A 1 129 ? -34.458 20.898 14.201 1.00 53.00 129 LYS A O 1
#

InterPro domains:
  IPR008476 Protein PBDC1, metazoa/fungi [PTHR13410] (7-101)
  IPR021148 Polysaccharide biosynthesis domain [PF04669] (27-101)
  IPR023139 PBDC1-like domain superfamily [G3DSA:1.10.3560.10] (23-99)
  IPR023139 PBDC1-like domain superfamily [G3DSA:1.10.3560.10] (100-121)

Foldseek 3Di:
DPPLVVLLDDDDPPPDDPVPDDPDVSVVSNVVSVVVVVVVVVVVVVVPDPPVPDDPDPCVVVLVVLCCVLCVVDDPPDDDDPCCCPDPVNVVSVVVSVVVVVVVVVVCVVVCVCVVVVVVVVVVVVVVD